Protein AF-Q2PB35-F1 (afdb_monomer)

Organism: Bacillus cereus (NCBI:txid1396)

Sequence (120 aa):
DYENPYYDNSTFASHFYDPDNGKTYIPFAKQAKETGAKYFKLAGESYKNKDMKQAFFYLGLSLHYLGDVNQPMHAANFTNLSYPQGFHSKYENFVDTIKDNYKVTDGNGYWNWKGTNPED

Nearest PDB structures (foldseek):
  2huc-assembly1_A  TM=1.000E+00  e=8.204E-17  Bacillus cereus
  1ah7-assembly1_A  TM=1.003E+00  e=1.720E-16  Bacillus cereus
  2ffz-assembly1_A  TM=1.003E+00  e=1.720E-16  Bacillus cereus
  2fgn-assembly1_A  TM=1.001E+00  e=2.160E-16  Bacillus cereus
  1p6e-assembly1_A  TM=1.006E+00  e=2.160E-16  Bacillus cereus

Mean predicted aligned error: 2.48 Å

Solvent-accessible surface area (backbone atoms only — not comparable to full-atom values): 6755 Å² total; per-residue (Å²): 100,99,47,83,73,61,24,48,87,84,64,39,34,34,45,13,33,20,80,91,81,72,41,25,73,47,88,93,51,59,23,12,54,68,50,18,33,50,26,42,52,51,11,52,52,29,45,75,70,68,37,55,71,60,11,54,53,27,37,52,52,16,52,47,28,54,54,33,51,72,36,69,43,26,30,61,50,47,47,47,78,38,88,69,60,56,43,48,60,53,49,56,61,49,46,71,79,53,55,82,81,66,68,81,89,73,88,82,69,77,73,78,75,50,71,93,53,81,73,100

Secondary structure (DSSP, 8-state):
--STTTTGGGT-GGG--BTTTTB-SSTT---HHHHHHHHHHHHHHHHHTT-HHHHHHHHHHHHHHHHHHTSTTGGGT--TTSSSTTHHHHHHHHHHHHGGGG---SS---TT-S-SSTT-

Foldseek 3Di:
DPDPPCCPVVVNQQLAAAPVVGGGLDPPDHHLLVQLLVLQVQLVVCVVVVVNVSNVVSPVSSVSSVVSCVPVCRNVNNDCCHPVHNPVVVVVVVCVVCVVVVDDPDPDDCVCVDDPRSSD

Structure (mmCIF, N/CA/C/O backbone):
data_AF-Q2PB35-F1
#
_entry.id   AF-Q2PB35-F1
#
loop_
_atom_site.group_PDB
_atom_site.id
_atom_site.type_symbol
_atom_site.label_atom_id
_atom_site.label_alt_id
_atom_site.label_comp_id
_atom_site.label_asym_id
_atom_site.label_entity_id
_atom_site.label_seq_id
_atom_site.pdbx_PDB_ins_code
_atom_site.Cartn_x
_atom_site.Cartn_y
_atom_site.Cartn_z
_atom_site.occupancy
_atom_site.B_iso_or_equiv
_atom_site.auth_seq_id
_atom_site.auth_comp_id
_atom_site.auth_asym_id
_atom_site.auth_atom_id
_atom_site.pdbx_PDB_model_num
ATOM 1 N N . ASP A 1 1 ? -3.036 9.226 -0.776 1.00 64.62 1 ASP A N 1
ATOM 2 C CA . ASP A 1 1 ? -1.569 9.122 -0.930 1.00 64.62 1 ASP A CA 1
ATOM 3 C C . ASP A 1 1 ? -0.992 10.138 -1.930 1.00 64.62 1 ASP A C 1
ATOM 5 O O . ASP A 1 1 ? 0.181 10.449 -1.830 1.00 64.62 1 ASP A O 1
ATOM 9 N N . TYR A 1 2 ? -1.791 10.746 -2.816 1.00 71.44 2 TYR A N 1
ATOM 10 C CA . TYR A 1 2 ? -1.364 11.778 -3.787 1.00 71.44 2 TYR A CA 1
ATOM 11 C C . TYR A 1 2 ? -0.822 13.116 -3.215 1.00 71.44 2 TYR A C 1
ATOM 13 O O . TYR A 1 2 ? -0.608 14.064 -3.970 1.00 71.44 2 TYR A O 1
ATOM 21 N N . GLU A 1 3 ? -0.598 13.226 -1.903 1.00 74.81 3 GLU A N 1
ATOM 22 C CA . GLU A 1 3 ? -0.106 14.444 -1.243 1.00 74.81 3 GLU A CA 1
ATOM 23 C C . GLU A 1 3 ? 1.165 14.163 -0.438 1.00 74.81 3 GLU A C 1
ATOM 25 O O . GLU A 1 3 ? 1.380 13.060 0.066 1.00 74.81 3 GLU A O 1
ATOM 30 N N . ASN A 1 4 ? 2.008 15.184 -0.264 1.00 61.22 4 ASN A N 1
ATOM 31 C CA . ASN A 1 4 ? 3.118 15.112 0.685 1.00 61.22 4 ASN A CA 1
ATOM 32 C C . ASN A 1 4 ? 2.549 15.067 2.122 1.00 61.22 4 ASN A C 1
ATOM 34 O O . ASN A 1 4 ? 1.652 15.857 2.423 1.00 61.22 4 ASN A O 1
ATOM 38 N N . PRO A 1 5 ? 3.044 14.194 3.019 1.00 80.62 5 PRO A N 1
ATOM 39 C CA . PRO A 1 5 ? 4.254 13.368 2.903 1.00 80.62 5 PRO A CA 1
ATOM 40 C C . PRO A 1 5 ? 4.065 11.942 2.388 1.00 80.62 5 PRO A C 1
ATOM 42 O O . PRO A 1 5 ? 5.039 11.204 2.346 1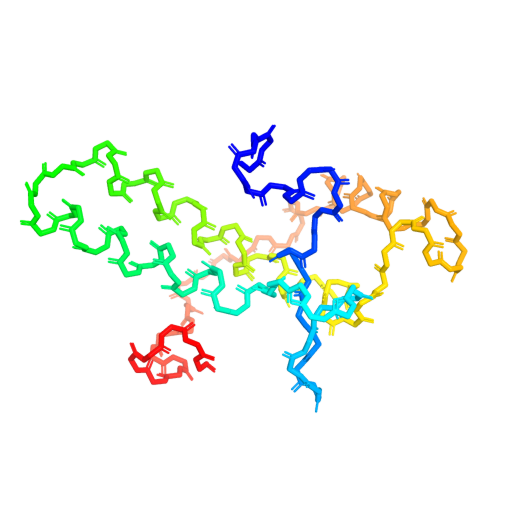.00 80.62 5 PRO A O 1
ATOM 45 N N . TYR A 1 6 ? 2.862 11.548 1.981 1.00 88.44 6 TYR A N 1
ATOM 46 C CA . TYR A 1 6 ? 2.524 10.147 1.718 1.00 88.44 6 TYR A CA 1
ATOM 47 C C . TYR A 1 6 ? 3.255 9.555 0.500 1.00 88.44 6 TYR A C 1
ATOM 49 O O . TYR A 1 6 ? 3.666 8.407 0.565 1.00 88.44 6 TYR A O 1
ATOM 57 N N . TYR A 1 7 ? 3.494 10.350 -0.551 1.00 89.38 7 TYR A N 1
ATOM 58 C CA . TYR A 1 7 ? 4.234 9.939 -1.762 1.00 89.38 7 TYR A CA 1
ATOM 59 C C . TYR A 1 7 ? 5.740 10.297 -1.782 1.00 89.38 7 TYR A C 1
ATOM 61 O O . TYR A 1 7 ? 6.364 10.327 -2.846 1.00 89.38 7 TYR A O 1
ATOM 69 N N . ASP A 1 8 ? 6.321 10.674 -0.635 1.00 93.31 8 ASP A N 1
ATOM 70 C CA . ASP A 1 8 ? 7.762 10.942 -0.473 1.00 93.31 8 ASP A CA 1
ATOM 71 C C . ASP A 1 8 ? 8.365 11.894 -1.525 1.00 93.31 8 ASP A C 1
ATOM 73 O O . ASP A 1 8 ? 9.323 11.552 -2.222 1.00 93.31 8 ASP A O 1
ATOM 77 N N . ASN A 1 9 ? 7.782 13.087 -1.690 1.00 93.94 9 ASN A N 1
ATOM 78 C CA . ASN A 1 9 ? 8.234 14.071 -2.687 1.00 93.94 9 ASN A CA 1
ATOM 79 C C . ASN A 1 9 ? 8.286 13.488 -4.118 1.00 93.94 9 ASN A C 1
ATOM 81 O O . ASN A 1 9 ? 9.235 13.738 -4.861 1.00 93.94 9 ASN A O 1
ATOM 85 N N . SER A 1 10 ? 7.257 12.714 -4.483 1.00 94.44 10 SER A N 1
ATOM 86 C CA . SER A 1 10 ? 7.108 12.013 -5.767 1.00 94.44 10 SER A CA 1
ATOM 87 C C . SER A 1 10 ? 8.095 10.863 -6.004 1.00 94.44 10 SER A C 1
ATOM 89 O O . SER A 1 10 ? 8.223 10.397 -7.136 1.00 94.44 10 SER A O 1
ATOM 91 N N . THR A 1 11 ? 8.790 10.389 -4.965 1.00 96.56 11 THR A N 1
ATOM 92 C CA . THR A 1 11 ? 9.624 9.178 -5.053 1.00 96.56 11 THR A CA 1
ATOM 93 C C . THR A 1 11 ? 8.846 7.912 -4.708 1.00 96.56 11 THR A C 1
ATOM 95 O O . THR A 1 11 ? 9.215 6.837 -5.168 1.00 96.56 11 THR A O 1
ATOM 98 N N . PHE A 1 12 ? 7.763 8.005 -3.933 1.00 97.94 12 PHE A N 1
ATOM 99 C CA . PHE A 1 12 ? 7.001 6.845 -3.462 1.00 97.94 12 PHE A CA 1
ATOM 100 C C . PHE A 1 12 ? 7.850 5.830 -2.673 1.00 97.94 12 PHE A C 1
ATOM 102 O O . PHE A 1 12 ? 7.526 4.650 -2.639 1.00 97.94 12 PHE A O 1
ATOM 109 N N . ALA A 1 13 ? 8.959 6.239 -2.047 1.00 98.25 13 ALA A N 1
ATOM 110 C CA . ALA A 1 13 ? 9.847 5.321 -1.328 1.00 98.25 13 ALA A CA 1
ATOM 111 C C . ALA A 1 13 ? 9.119 4.509 -0.240 1.00 98.25 13 ALA A C 1
ATOM 113 O O . ALA A 1 13 ? 9.325 3.300 -0.127 1.00 98.25 13 ALA A O 1
ATOM 114 N N . SER A 1 14 ? 8.206 5.136 0.498 1.00 98.38 14 SER A N 1
ATOM 115 C CA . SER A 1 14 ? 7.402 4.485 1.532 1.00 98.38 14 SER A CA 1
ATOM 116 C C . SER A 1 14 ? 6.378 3.491 0.990 1.00 98.38 14 SER A C 1
ATOM 118 O O . SER A 1 14 ? 5.795 2.761 1.776 1.00 98.38 14 SER A O 1
ATOM 120 N N . HIS A 1 15 ? 6.186 3.399 -0.326 1.00 98.62 15 HIS A N 1
ATOM 121 C CA . HIS A 1 15 ? 5.292 2.426 -0.953 1.00 98.62 15 HIS A CA 1
ATOM 122 C C . HIS A 1 15 ? 5.975 1.082 -1.240 1.00 98.62 15 HIS A C 1
ATOM 124 O O . HIS A 1 15 ? 5.323 0.143 -1.681 1.00 98.62 15 HIS A O 1
ATOM 130 N N . PHE A 1 16 ? 7.282 0.958 -0.992 1.00 98.81 16 PHE A N 1
ATOM 131 C CA . PHE A 1 16 ? 8.043 -0.266 -1.247 1.00 98.81 16 PHE A CA 1
ATOM 132 C C . PHE A 1 16 ? 8.562 -0.874 0.056 1.00 98.81 16 PHE A C 1
ATOM 134 O O . PHE A 1 16 ? 8.884 -0.166 1.019 1.00 98.81 16 PHE A O 1
ATOM 141 N N . TYR A 1 17 ? 8.668 -2.200 0.08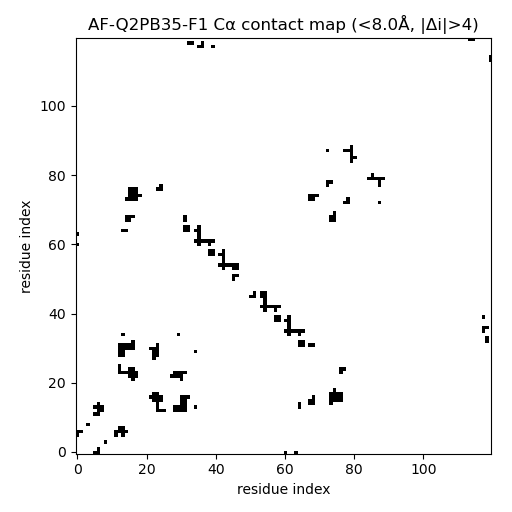2 1.00 98.88 17 TYR A N 1
ATOM 142 C CA . TYR A 1 17 ? 9.286 -2.942 1.176 1.00 98.88 17 TYR A CA 1
ATOM 143 C C . TYR A 1 17 ? 9.742 -4.313 0.689 1.00 98.88 17 TYR A C 1
ATOM 145 O O . TYR A 1 17 ? 8.922 -5.182 0.416 1.00 98.88 17 TYR A O 1
ATOM 153 N N . ASP A 1 18 ? 11.050 -4.515 0.640 1.00 98.81 18 ASP A N 1
ATOM 154 C CA . ASP A 1 18 ? 11.655 -5.818 0.406 1.00 98.81 18 ASP A CA 1
ATOM 155 C C . ASP A 1 18 ? 11.768 -6.585 1.738 1.00 98.81 18 ASP A C 1
ATOM 157 O O . ASP A 1 18 ? 12.472 -6.128 2.650 1.00 98.81 18 ASP A O 1
ATOM 161 N N . PRO A 1 19 ? 11.070 -7.727 1.894 1.00 98.62 19 PRO A N 1
ATOM 162 C CA . PRO A 1 19 ? 11.049 -8.476 3.144 1.00 98.62 19 PRO A CA 1
ATOM 163 C C . PRO A 1 19 ? 12.374 -9.174 3.474 1.00 98.62 19 PRO A C 1
ATOM 165 O O . PRO A 1 19 ? 12.600 -9.453 4.652 1.00 98.62 19 PRO A O 1
ATOM 168 N N . ASP A 1 20 ? 13.257 -9.417 2.499 1.00 98.75 20 ASP A N 1
ATOM 169 C CA . ASP A 1 20 ? 14.515 -10.140 2.722 1.00 98.75 20 ASP A CA 1
ATOM 170 C C . ASP A 1 20 ? 15.558 -9.261 3.422 1.00 98.75 20 ASP A C 1
ATOM 172 O O . ASP A 1 20 ? 16.365 -9.737 4.223 1.00 98.75 20 ASP A O 1
ATOM 176 N N . ASN A 1 21 ? 15.548 -7.956 3.136 1.00 98.25 21 ASN A N 1
ATOM 177 C CA . ASN A 1 21 ? 16.499 -6.995 3.707 1.00 98.25 21 ASN A CA 1
ATOM 178 C C . ASN A 1 21 ? 15.848 -5.883 4.545 1.00 98.25 21 ASN A C 1
ATOM 180 O O . ASN A 1 21 ? 16.564 -5.118 5.198 1.00 98.25 21 ASN A O 1
ATOM 184 N N . GLY A 1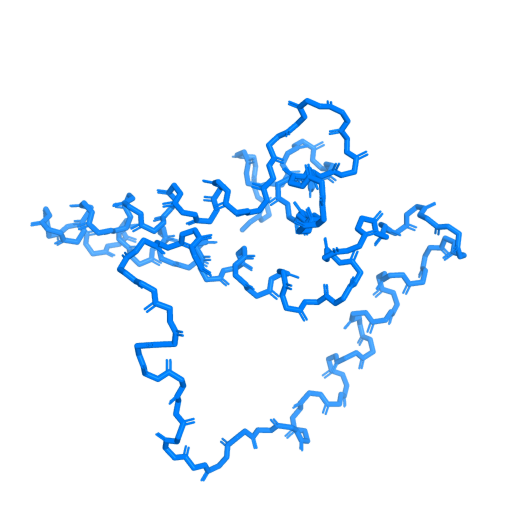 22 ? 14.517 -5.802 4.547 1.00 98.44 22 GLY A N 1
ATOM 185 C CA . GLY A 1 22 ? 13.733 -4.854 5.329 1.00 98.44 22 GLY A CA 1
ATOM 186 C C . GLY A 1 22 ? 13.782 -3.409 4.826 1.00 98.44 22 GLY A C 1
ATOM 187 O O . GLY A 1 22 ? 13.582 -2.497 5.633 1.00 98.44 22 GLY A O 1
ATOM 188 N N 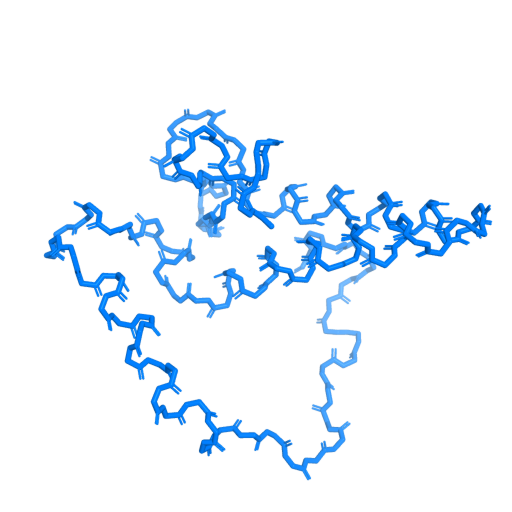. LYS A 1 23 ? 14.090 -3.173 3.542 1.00 98.75 23 LYS A N 1
ATOM 189 C CA . LYS A 1 23 ? 14.330 -1.833 2.970 1.00 98.75 23 LYS A CA 1
ATOM 190 C C . LYS A 1 23 ? 13.417 -1.520 1.787 1.00 98.75 23 LYS A C 1
ATOM 192 O O . LYS A 1 23 ? 12.916 -2.405 1.104 1.00 98.75 23 LYS A O 1
ATOM 197 N N . THR A 1 24 ? 13.275 -0.228 1.514 1.00 98.88 24 THR A N 1
ATOM 198 C CA . THR A 1 24 ? 12.799 0.290 0.224 1.00 98.88 24 THR A CA 1
ATOM 199 C C . THR A 1 24 ? 13.965 0.427 -0.770 1.00 98.88 24 THR A C 1
ATOM 201 O O . THR A 1 24 ? 15.127 0.186 -0.431 1.00 98.88 24 THR A O 1
ATOM 204 N N . TYR A 1 25 ? 13.667 0.845 -1.997 1.00 98.62 25 TYR A N 1
ATOM 205 C CA . TYR A 1 25 ? 14.611 0.981 -3.101 1.00 98.62 25 TYR A CA 1
ATOM 206 C C . TYR A 1 25 ? 15.566 2.185 -2.960 1.00 98.62 25 TYR A C 1
ATOM 208 O O . TYR A 1 25 ? 16.622 2.204 -3.595 1.00 98.62 25 TYR A O 1
ATOM 216 N N . ILE A 1 26 ? 15.230 3.181 -2.127 1.00 98.44 26 ILE A N 1
ATOM 217 C CA . ILE A 1 26 ? 16.109 4.318 -1.804 1.00 98.44 26 ILE A CA 1
ATOM 218 C C . ILE A 1 26 ? 16.832 4.054 -0.474 1.00 98.44 26 ILE A C 1
ATOM 220 O O . ILE A 1 26 ? 16.173 3.866 0.554 1.00 98.44 26 ILE A O 1
ATOM 224 N N . PRO A 1 27 ? 18.178 4.093 -0.435 1.00 98.25 27 PRO A N 1
ATOM 225 C CA . PRO A 1 27 ? 18.925 3.944 0.809 1.00 98.25 27 PRO A CA 1
ATOM 226 C C . PRO A 1 27 ? 18.455 4.917 1.899 1.00 98.25 27 PRO A C 1
ATOM 228 O O . PRO A 1 27 ? 18.330 6.115 1.659 1.00 98.25 27 PRO A O 1
ATOM 231 N N . PHE A 1 28 ? 18.247 4.393 3.111 1.00 97.12 28 PHE A N 1
ATOM 232 C CA . PHE A 1 28 ? 17.847 5.135 4.320 1.00 97.12 28 PHE A CA 1
ATOM 233 C C . PHE A 1 28 ? 16.456 5.791 4.294 1.00 97.12 28 PHE A C 1
ATOM 235 O O . PHE A 1 28 ? 16.070 6.408 5.289 1.00 97.12 28 PHE A O 1
ATOM 242 N N . ALA A 1 29 ? 15.693 5.653 3.208 1.00 97.94 29 ALA A N 1
ATOM 243 C CA . ALA A 1 29 ? 14.315 6.120 3.162 1.00 97.94 29 ALA A CA 1
ATOM 244 C C . ALA A 1 29 ? 13.383 5.217 3.987 1.00 97.94 29 ALA A C 1
ATOM 246 O O . ALA A 1 29 ? 13.718 4.079 4.329 1.00 97.94 29 ALA A O 1
ATOM 247 N N . LYS A 1 30 ? 12.203 5.752 4.310 1.00 98.19 30 LYS A N 1
ATOM 248 C CA . LYS A 1 30 ? 11.132 5.012 4.982 1.00 98.19 30 LYS A CA 1
ATOM 249 C C . LYS A 1 30 ? 10.516 3.984 4.039 1.00 98.19 30 LYS A C 1
ATOM 251 O O . LYS A 1 30 ? 10.444 4.228 2.840 1.00 98.19 30 LYS A O 1
ATOM 256 N N . GLN A 1 31 ? 10.090 2.849 4.585 1.00 98.56 31 GLN A N 1
ATOM 257 C CA . GLN A 1 31 ? 9.487 1.743 3.828 1.00 98.56 31 GLN A CA 1
ATOM 258 C C . GLN A 1 31 ? 8.017 1.493 4.211 1.00 98.56 31 GLN A C 1
ATOM 260 O O . GLN A 1 31 ? 7.505 2.074 5.176 1.00 98.56 31 GLN A O 1
ATOM 265 N N . ALA A 1 32 ? 7.331 0.641 3.446 1.00 98.62 32 ALA A N 1
ATOM 266 C CA . ALA A 1 32 ? 5.890 0.409 3.580 1.00 98.62 32 ALA A CA 1
ATOM 267 C C . ALA A 1 32 ? 5.467 -0.232 4.905 1.00 98.62 32 ALA A C 1
ATOM 269 O O . ALA A 1 32 ? 4.433 0.144 5.454 1.00 98.62 32 ALA A O 1
ATOM 270 N N . LYS A 1 33 ? 6.268 -1.138 5.473 1.00 98.62 33 LYS A N 1
ATOM 271 C CA . LYS A 1 33 ? 5.961 -1.803 6.748 1.00 98.62 33 LYS A CA 1
ATOM 272 C C . LYS A 1 33 ? 5.858 -0.810 7.910 1.00 98.62 33 LYS A C 1
ATOM 274 O O . LYS A 1 33 ? 4.830 -0.750 8.579 1.00 98.62 33 LYS A O 1
ATOM 279 N N . GLU A 1 34 ? 6.887 0.010 8.131 1.00 98.50 34 GLU A N 1
ATOM 280 C CA . GLU A 1 34 ? 6.894 0.992 9.227 1.00 98.50 34 GLU A CA 1
ATOM 281 C C . GLU A 1 34 ? 5.882 2.124 8.973 1.00 98.50 34 GLU A C 1
ATOM 283 O O . GLU A 1 34 ? 5.267 2.646 9.907 1.00 98.50 34 GLU A O 1
ATOM 288 N N . THR A 1 35 ? 5.661 2.488 7.705 1.00 98.50 35 THR A N 1
ATOM 289 C CA . THR A 1 35 ? 4.742 3.570 7.327 1.00 98.50 35 THR A CA 1
ATOM 290 C C . THR A 1 35 ? 3.280 3.130 7.454 1.00 98.50 35 THR A C 1
ATOM 292 O O . THR A 1 35 ? 2.474 3.829 8.076 1.00 98.50 35 THR A O 1
ATOM 295 N N . GLY A 1 36 ? 2.939 1.934 6.971 1.00 98.62 36 GLY A N 1
ATOM 296 C CA . GLY A 1 36 ? 1.622 1.321 7.132 1.00 98.62 36 GLY A CA 1
ATOM 297 C C . GLY A 1 36 ? 1.261 1.091 8.600 1.00 98.62 36 GLY A C 1
ATOM 298 O O . GLY A 1 36 ? 0.161 1.459 9.029 1.00 98.62 36 GLY A O 1
ATOM 299 N N . ALA A 1 37 ? 2.203 0.582 9.402 1.00 98.75 37 ALA A N 1
ATOM 300 C CA . ALA A 1 37 ? 2.015 0.373 10.838 1.00 98.75 37 ALA A CA 1
ATOM 301 C C . ALA A 1 37 ? 1.857 1.686 11.622 1.00 98.75 37 ALA A C 1
ATOM 303 O O . ALA A 1 37 ? 1.040 1.761 12.547 1.00 98.75 37 ALA A O 1
ATOM 304 N N . LYS A 1 38 ? 2.584 2.748 11.246 1.00 98.62 38 LYS A N 1
ATOM 305 C CA . LYS A 1 38 ? 2.395 4.094 11.807 1.00 98.62 38 LYS A CA 1
ATOM 306 C C . LYS A 1 38 ? 0.952 4.562 11.623 1.00 98.62 38 LYS A C 1
ATOM 308 O O . LYS A 1 38 ? 0.317 4.969 12.598 1.00 98.62 38 LYS A O 1
ATOM 313 N N . TYR A 1 39 ? 0.421 4.494 10.402 1.00 98.69 39 TYR A N 1
ATOM 314 C CA . TYR A 1 39 ? -0.947 4.946 10.136 1.00 98.69 39 TYR A CA 1
ATOM 315 C C . TYR A 1 39 ? -2.009 4.031 10.752 1.00 98.69 39 TYR A C 1
ATOM 317 O O . TYR A 1 39 ? -3.035 4.538 11.198 1.00 98.69 39 TYR A O 1
ATOM 325 N N . PHE A 1 40 ? -1.740 2.730 10.901 1.00 98.81 40 PHE A N 1
ATOM 326 C CA . PHE A 1 40 ? -2.611 1.826 11.660 1.00 98.81 40 PHE A CA 1
ATOM 327 C C . PHE A 1 40 ? -2.784 2.295 13.113 1.00 98.81 40 PHE A C 1
ATOM 329 O O . PHE A 1 40 ? -3.900 2.398 13.626 1.00 98.81 40 PHE A O 1
ATOM 336 N N . LYS A 1 41 ? -1.669 2.617 13.785 1.00 98.81 41 LYS A N 1
ATOM 337 C CA . LYS A 1 41 ? -1.679 3.077 15.182 1.00 98.81 41 LYS A CA 1
ATOM 338 C C . LYS A 1 41 ? -2.381 4.431 15.317 1.00 98.81 41 LYS A C 1
ATOM 340 O O . LYS A 1 41 ? -3.260 4.559 16.168 1.00 98.81 41 LYS A O 1
ATOM 345 N N . LEU A 1 42 ? -2.074 5.391 14.438 1.00 98.75 42 LEU A N 1
ATOM 346 C CA . LEU A 1 42 ? -2.732 6.705 14.418 1.00 98.75 42 LEU A CA 1
ATOM 347 C C . LEU A 1 42 ? -4.245 6.590 14.185 1.00 98.75 42 LEU A C 1
ATOM 349 O O . LEU A 1 42 ? -5.023 7.249 14.870 1.00 98.75 42 LEU A O 1
ATOM 353 N N . ALA A 1 43 ? -4.677 5.713 13.273 1.00 98.81 43 ALA A N 1
ATOM 354 C CA . ALA A 1 43 ? -6.094 5.441 13.052 1.00 98.81 43 ALA A CA 1
ATOM 355 C C . ALA A 1 43 ? -6.777 4.929 14.328 1.00 98.81 43 ALA A C 1
ATOM 357 O O . ALA A 1 43 ? -7.838 5.427 14.710 1.00 98.81 43 ALA A O 1
ATOM 358 N N . GLY A 1 44 ? -6.150 3.974 15.022 1.00 98.69 44 GLY A N 1
ATOM 359 C CA . GLY A 1 44 ? -6.657 3.431 16.281 1.00 98.69 44 GLY A CA 1
ATOM 360 C C . GLY A 1 44 ? -6.735 4.467 17.407 1.00 98.69 44 GLY A C 1
ATOM 361 O O . GLY A 1 44 ? -7.692 4.461 18.182 1.00 98.69 44 GLY A O 1
ATOM 362 N N . GLU A 1 45 ? -5.763 5.375 17.499 1.00 98.88 45 GLU A N 1
ATOM 363 C CA . GLU A 1 45 ? -5.772 6.483 18.463 1.00 98.88 45 GLU A CA 1
ATOM 364 C C . GLU A 1 45 ? -6.893 7.486 18.170 1.00 98.88 45 GLU A C 1
ATOM 366 O O . GLU A 1 45 ? -7.693 7.786 19.059 1.00 98.88 45 GLU A O 1
ATOM 371 N N . SER A 1 46 ? -7.022 7.944 16.921 1.00 98.81 46 SER A N 1
ATOM 372 C CA . SER A 1 46 ? -8.127 8.815 16.497 1.00 98.81 46 SER A CA 1
ATOM 373 C C . SER A 1 46 ? -9.488 8.164 16.750 1.00 98.81 46 SER A C 1
ATOM 375 O O . SER A 1 46 ? -10.402 8.816 17.259 1.00 98.81 46 SER A O 1
ATOM 377 N N . TYR A 1 47 ? -9.611 6.861 16.482 1.00 98.75 47 TYR A N 1
ATOM 378 C CA . TYR A 1 47 ? -10.842 6.114 16.723 1.00 98.75 47 TYR A CA 1
ATOM 379 C C . TYR A 1 47 ? -11.213 6.089 18.212 1.00 98.75 47 TYR A C 1
ATOM 381 O O . TYR A 1 47 ? -12.350 6.401 18.572 1.00 98.75 47 TYR A O 1
ATOM 389 N N . LYS A 1 48 ? -10.247 5.802 19.100 1.00 98.75 48 LYS A N 1
ATOM 390 C CA . LYS A 1 48 ? -10.437 5.856 20.564 1.00 98.75 48 LYS A CA 1
ATOM 391 C C . LYS A 1 48 ? -10.860 7.247 21.044 1.00 98.75 48 LYS A C 1
ATOM 393 O O . LYS A 1 48 ? -11.683 7.355 21.952 1.00 98.75 48 LYS A O 1
ATOM 398 N N . ASN A 1 49 ? -10.356 8.294 20.394 1.00 98.69 49 ASN A N 1
ATOM 399 C CA . ASN A 1 49 ? -10.689 9.692 20.678 1.00 98.69 49 ASN A CA 1
ATOM 400 C C . ASN A 1 49 ? -11.996 10.167 20.022 1.00 98.69 49 ASN A C 1
ATOM 402 O O . ASN A 1 49 ? -12.343 11.341 20.121 1.00 98.69 49 ASN A O 1
ATOM 406 N N . LYS A 1 50 ? -12.743 9.261 19.381 1.00 98.62 50 LYS A N 1
ATOM 407 C CA . LYS A 1 50 ? -13.998 9.532 18.669 1.00 98.62 50 LYS A CA 1
ATOM 408 C C . LYS A 1 50 ? -13.861 10.457 17.449 1.00 98.62 50 LYS A C 1
ATOM 410 O O . LYS A 1 50 ? -14.872 10.903 16.906 1.00 98.62 50 LYS A O 1
ATOM 415 N N . ASP A 1 51 ? -12.643 10.698 16.971 1.00 98.62 51 ASP A N 1
ATOM 416 C CA . ASP A 1 51 ? -12.391 11.452 15.744 1.00 98.62 51 ASP A CA 1
ATOM 417 C C . ASP A 1 51 ? -12.487 10.524 14.528 1.00 98.62 51 ASP A C 1
ATOM 419 O O . ASP A 1 51 ? -11.499 9.985 14.027 1.00 98.62 51 ASP A O 1
ATOM 423 N N . MET A 1 52 ? -13.720 10.296 14.075 1.00 98.38 52 MET A N 1
ATOM 424 C CA . MET A 1 52 ? -14.000 9.326 13.016 1.00 98.38 52 MET A CA 1
ATOM 425 C C . MET A 1 52 ? -13.406 9.735 11.670 1.00 98.38 52 MET A C 1
ATOM 427 O O . MET A 1 52 ? -12.892 8.886 10.948 1.00 98.38 52 MET A O 1
ATOM 431 N N . LYS A 1 53 ? -13.452 11.026 11.322 1.00 98.44 53 LYS A N 1
ATOM 432 C CA . LYS A 1 53 ? -12.928 11.491 10.030 1.00 98.44 53 LYS A CA 1
ATOM 433 C C . LYS A 1 53 ? -11.432 11.217 9.939 1.00 98.44 53 LYS A C 1
ATOM 435 O O . LYS A 1 53 ? -10.980 10.645 8.951 1.00 98.44 53 LYS A O 1
ATOM 440 N N . GLN A 1 54 ? -10.693 11.560 10.992 1.00 98.31 54 GLN A N 1
ATOM 441 C CA . GLN A 1 54 ? -9.258 11.330 11.034 1.00 98.31 54 GLN A CA 1
ATOM 442 C C . GLN A 1 54 ? -8.919 9.837 11.127 1.00 98.31 54 GLN A C 1
ATOM 444 O O . GLN A 1 54 ? -8.007 9.373 10.442 1.00 98.31 54 GLN A O 1
ATOM 449 N N . ALA A 1 55 ? -9.684 9.073 11.914 1.00 98.75 55 ALA A N 1
ATOM 450 C CA . ALA A 1 55 ? -9.494 7.634 12.060 1.00 98.75 55 ALA A CA 1
ATOM 451 C C . ALA A 1 55 ? -9.611 6.899 10.721 1.00 98.75 55 ALA A C 1
ATOM 453 O O . ALA A 1 55 ? -8.707 6.157 10.346 1.00 98.75 55 ALA A O 1
ATOM 454 N N . PHE A 1 56 ? -10.695 7.130 9.978 1.00 98.44 56 PHE A N 1
ATOM 455 C CA . PHE A 1 56 ? -10.916 6.447 8.704 1.00 98.44 56 PHE A CA 1
ATOM 456 C C . PHE A 1 56 ? -9.993 6.954 7.593 1.00 98.44 56 PHE A C 1
ATOM 458 O O . PHE A 1 56 ? -9.609 6.165 6.733 1.00 98.44 56 PHE A O 1
ATOM 465 N N . PHE A 1 57 ? -9.563 8.219 7.640 1.00 98.06 57 PHE A N 1
ATOM 466 C CA . PHE A 1 57 ? -8.517 8.713 6.745 1.00 98.06 57 PHE A CA 1
ATOM 467 C C . PHE A 1 57 ? -7.189 7.972 6.966 1.00 98.06 57 PHE A C 1
ATOM 469 O O . PHE A 1 57 ? -6.615 7.433 6.020 1.00 98.06 57 PHE A O 1
ATOM 476 N N . TYR A 1 58 ? -6.719 7.882 8.216 1.00 98.56 58 TYR A N 1
ATOM 477 C CA . TYR A 1 58 ? -5.489 7.151 8.531 1.00 98.56 58 TYR A CA 1
ATOM 478 C C . TYR A 1 58 ? -5.615 5.649 8.280 1.00 98.56 58 TYR A C 1
ATOM 480 O O . TYR A 1 58 ? -4.656 5.032 7.821 1.00 98.56 58 TYR A O 1
ATOM 488 N N . LEU A 1 59 ? -6.789 5.061 8.517 1.00 98.69 59 LEU A N 1
ATOM 489 C CA . LEU A 1 59 ? -7.029 3.662 8.183 1.00 98.69 59 LEU A CA 1
ATOM 490 C C . LEU A 1 59 ? -6.917 3.432 6.672 1.00 98.69 59 LEU A C 1
ATOM 492 O O . LEU A 1 59 ? -6.278 2.471 6.263 1.00 98.69 59 LEU A O 1
ATOM 496 N N . GLY A 1 60 ? -7.466 4.332 5.850 1.00 98.31 60 GLY A N 1
ATOM 497 C CA . GLY A 1 60 ? -7.309 4.285 4.395 1.00 98.31 60 GLY A CA 1
ATOM 498 C C . GLY A 1 60 ? -5.842 4.319 3.961 1.00 98.31 60 GLY A C 1
ATOM 499 O O . GLY A 1 60 ? -5.435 3.505 3.140 1.00 98.31 60 GLY A O 1
ATOM 500 N N . LEU A 1 61 ? -5.025 5.187 4.570 1.00 98.38 61 LEU A N 1
ATOM 501 C CA . LEU A 1 61 ? -3.578 5.205 4.321 1.00 98.38 61 LEU A CA 1
ATOM 502 C C . LEU A 1 61 ? -2.899 3.900 4.755 1.00 98.38 61 LEU A C 1
ATOM 504 O O . LEU A 1 61 ? -2.070 3.372 4.028 1.00 98.38 61 LEU A O 1
ATOM 508 N N . SER A 1 62 ? -3.248 3.349 5.917 1.00 98.69 62 SER A N 1
ATOM 509 C CA . SER A 1 62 ? -2.678 2.080 6.382 1.00 98.69 62 SER A CA 1
ATOM 510 C C . SER A 1 62 ? -3.003 0.916 5.435 1.00 98.69 62 SER A C 1
ATOM 512 O O . SER A 1 62 ? -2.111 0.147 5.080 1.00 98.69 62 SER A O 1
ATOM 514 N N . LEU A 1 63 ? -4.257 0.829 4.976 1.00 98.69 63 LEU A N 1
ATOM 515 C CA . LEU A 1 63 ? -4.705 -0.176 4.009 1.00 98.69 63 LEU A CA 1
ATOM 516 C C . LEU A 1 63 ? -4.032 -0.014 2.643 1.00 98.69 63 LEU A C 1
ATOM 518 O O . LEU A 1 63 ? -3.750 -1.018 1.997 1.00 98.69 63 LEU A O 1
ATOM 522 N N . HIS A 1 64 ? -3.747 1.223 2.226 1.00 98.50 64 HIS A N 1
ATOM 523 C CA . HIS A 1 64 ? -2.985 1.507 1.009 1.00 98.50 64 HIS A CA 1
ATOM 524 C C . HIS A 1 64 ? -1.611 0.828 1.048 1.00 98.50 64 HIS A C 1
ATOM 526 O O . HIS A 1 64 ? -1.307 0.017 0.181 1.00 98.50 64 HIS A O 1
ATOM 532 N N . TYR A 1 65 ? -0.808 1.095 2.085 1.00 98.62 65 TYR A N 1
ATOM 533 C CA . TYR A 1 65 ? 0.537 0.514 2.202 1.00 98.62 65 TYR A CA 1
ATOM 534 C C . TYR A 1 65 ? 0.517 -1.017 2.326 1.00 98.62 65 TYR A C 1
ATOM 536 O O . TYR A 1 65 ? 1.421 -1.681 1.824 1.00 98.62 65 TYR A O 1
ATOM 544 N N . LEU A 1 66 ? -0.515 -1.585 2.966 1.00 98.75 66 LEU A N 1
ATOM 545 C CA . LEU A 1 66 ? -0.732 -3.034 2.975 1.00 98.75 66 LEU A CA 1
ATOM 546 C C . LEU A 1 66 ? -1.006 -3.565 1.558 1.00 98.75 66 LEU A C 1
ATOM 548 O O . LEU A 1 66 ? -0.417 -4.563 1.161 1.00 98.75 66 LEU A O 1
ATOM 552 N N . GLY A 1 67 ? -1.862 -2.883 0.792 1.00 98.62 67 GLY A N 1
ATOM 553 C CA . GLY A 1 67 ? -2.154 -3.236 -0.596 1.00 98.62 67 GLY A CA 1
ATOM 554 C C . GLY A 1 67 ? -0.918 -3.192 -1.495 1.00 98.62 67 GLY A C 1
ATOM 555 O O . GLY A 1 67 ? -0.709 -4.115 -2.281 1.00 98.62 67 GLY A O 1
ATOM 556 N N . ASP A 1 68 ? -0.062 -2.182 -1.332 1.00 98.69 68 ASP A N 1
ATOM 557 C CA . ASP A 1 68 ? 1.169 -2.054 -2.115 1.00 98.69 68 ASP A CA 1
ATOM 558 C C . ASP A 1 68 ? 2.105 -3.249 -1.899 1.00 98.69 68 ASP A C 1
ATOM 560 O O . ASP A 1 68 ? 2.572 -3.839 -2.867 1.00 98.69 68 ASP A O 1
ATOM 564 N N . VAL A 1 69 ? 2.330 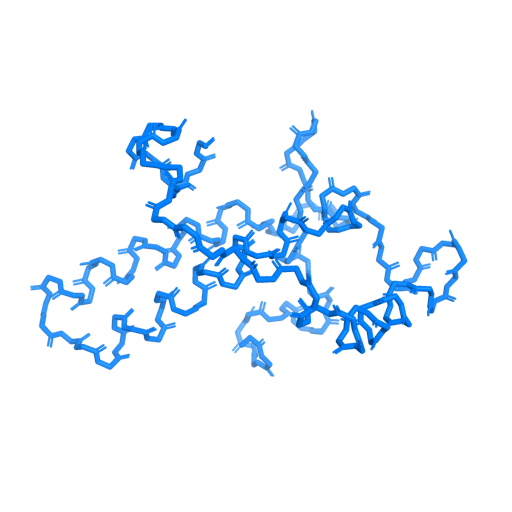-3.706 -0.661 1.00 98.69 69 VAL A N 1
ATOM 565 C CA . VAL A 1 69 ? 3.216 -4.867 -0.416 1.00 98.69 69 VAL A CA 1
ATOM 566 C C . VAL A 1 69 ? 2.635 -6.206 -0.892 1.00 98.69 69 VAL A C 1
ATOM 568 O O . VAL A 1 69 ? 3.365 -7.194 -0.973 1.00 98.69 69 VAL A O 1
ATOM 571 N N . ASN A 1 70 ? 1.351 -6.261 -1.264 1.00 98.62 70 ASN A N 1
ATOM 572 C CA . ASN A 1 70 ? 0.776 -7.399 -1.986 1.00 98.62 70 ASN A CA 1
ATOM 573 C C . ASN A 1 70 ? 1.108 -7.384 -3.490 1.00 98.62 70 ASN A C 1
ATOM 575 O O . ASN A 1 70 ? 0.931 -8.406 -4.158 1.00 98.62 70 ASN A O 1
ATOM 579 N N . GLN A 1 71 ? 1.602 -6.265 -4.024 1.00 98.75 71 GLN A N 1
ATOM 580 C CA . GLN A 1 71 ? 2.066 -6.124 -5.401 1.00 98.75 71 GLN A CA 1
ATOM 581 C C . GLN A 1 71 ? 3.538 -6.585 -5.490 1.00 98.75 71 GLN A C 1
ATOM 583 O O . GLN A 1 71 ? 4.419 -5.960 -4.893 1.00 98.75 71 GLN A O 1
ATOM 588 N N . PRO A 1 72 ? 3.863 -7.666 -6.230 1.00 98.81 72 PRO A N 1
ATOM 589 C CA . PRO A 1 72 ? 5.214 -8.238 -6.242 1.00 98.81 72 PRO A CA 1
ATOM 590 C C . PRO A 1 72 ? 6.348 -7.260 -6.584 1.00 98.81 72 PRO A C 1
ATOM 592 O O . PRO A 1 72 ? 7.453 -7.397 -6.071 1.00 98.81 72 PRO A O 1
ATOM 595 N N . MET A 1 73 ? 6.102 -6.255 -7.426 1.00 98.81 73 MET A N 1
ATOM 596 C CA . MET A 1 73 ? 7.103 -5.246 -7.779 1.00 98.81 73 MET A CA 1
ATOM 597 C C . MET A 1 73 ? 7.435 -4.323 -6.598 1.00 98.81 73 MET A C 1
ATOM 599 O O . MET A 1 73 ? 8.598 -3.958 -6.423 1.00 98.81 73 MET A O 1
ATOM 603 N N . HIS A 1 74 ? 6.450 -3.996 -5.756 1.00 98.81 74 HIS A N 1
ATOM 604 C CA . HIS A 1 74 ? 6.649 -3.216 -4.531 1.00 98.81 74 HIS A CA 1
ATOM 605 C C . HIS A 1 74 ? 7.394 -4.013 -3.457 1.00 98.81 74 HIS A C 1
ATOM 607 O O . HIS A 1 74 ? 8.239 -3.461 -2.748 1.00 98.81 74 HIS A O 1
ATOM 613 N N . ALA A 1 75 ? 7.133 -5.322 -3.393 1.00 98.81 75 ALA A N 1
ATOM 614 C CA . ALA A 1 75 ? 7.821 -6.252 -2.500 1.00 98.81 75 ALA A CA 1
ATOM 615 C C . ALA A 1 75 ? 9.255 -6.610 -2.947 1.00 98.81 75 ALA A C 1
ATOM 617 O O . ALA A 1 75 ? 9.993 -7.243 -2.201 1.00 98.81 75 ALA A O 1
ATOM 618 N N . ALA A 1 76 ? 9.656 -6.222 -4.163 1.00 98.75 76 ALA A N 1
ATOM 619 C CA . ALA A 1 76 ? 10.962 -6.535 -4.750 1.00 98.75 76 ALA A CA 1
ATOM 620 C C . ALA A 1 76 ? 11.745 -5.287 -5.196 1.00 98.75 76 ALA A C 1
ATOM 622 O O . ALA A 1 76 ? 12.710 -5.399 -5.955 1.00 98.75 76 ALA A O 1
ATOM 623 N N . ASN A 1 77 ? 11.328 -4.087 -4.770 1.00 98.81 77 ASN A N 1
ATOM 624 C CA . ASN A 1 77 ? 11.964 -2.817 -5.146 1.00 98.81 77 ASN A CA 1
ATOM 625 C C . ASN A 1 77 ? 12.082 -2.598 -6.676 1.00 98.81 77 ASN A C 1
ATOM 627 O O . ASN A 1 77 ? 12.979 -1.902 -7.159 1.00 98.81 77 ASN A O 1
ATOM 631 N N . PHE A 1 78 ? 11.163 -3.168 -7.462 1.00 98.81 78 PHE A N 1
ATOM 632 C CA . PHE A 1 78 ? 11.081 -2.958 -8.905 1.00 98.81 78 PHE A CA 1
ATOM 633 C C . PHE A 1 78 ? 10.205 -1.736 -9.181 1.00 98.81 78 PHE A C 1
ATOM 635 O O . PHE A 1 78 ? 8.984 -1.824 -9.148 1.00 98.81 78 PHE A O 1
ATOM 642 N N . THR A 1 79 ? 10.808 -0.581 -9.450 1.00 98.69 79 THR A N 1
ATOM 643 C CA . THR A 1 79 ? 10.070 0.668 -9.699 1.00 98.69 79 THR A CA 1
ATOM 644 C C . THR A 1 79 ? 9.725 0.830 -11.180 1.00 98.69 79 THR A C 1
ATOM 646 O O . THR A 1 79 ? 10.178 0.073 -12.038 1.00 98.69 79 THR A O 1
ATOM 649 N N . ASN A 1 80 ? 9.002 1.896 -11.525 1.00 98.56 80 ASN A N 1
ATOM 650 C CA . ASN A 1 80 ? 8.792 2.273 -12.923 1.00 98.56 80 ASN A CA 1
ATOM 651 C C . ASN A 1 80 ? 10.080 2.691 -13.665 1.00 98.56 80 ASN A C 1
ATOM 653 O O . ASN A 1 80 ? 10.071 2.769 -14.894 1.00 98.56 80 ASN A O 1
ATOM 657 N N . LEU A 1 81 ? 11.176 2.945 -12.942 1.00 98.44 81 LEU A N 1
ATOM 658 C CA . LEU A 1 81 ? 12.501 3.229 -13.504 1.00 98.44 81 LEU A CA 1
ATOM 659 C C . LEU A 1 81 ? 13.396 1.981 -13.591 1.00 98.44 81 LEU A C 1
ATOM 661 O O . LEU A 1 81 ? 14.434 2.030 -14.252 1.00 98.44 81 LEU A O 1
ATOM 665 N N . SER A 1 82 ? 13.009 0.866 -12.963 1.00 98.31 82 SER A N 1
ATOM 666 C CA . SER A 1 82 ? 13.704 -0.415 -13.109 1.00 98.31 82 SER A CA 1
ATOM 667 C C . SER A 1 82 ? 13.565 -0.942 -14.542 1.00 98.31 82 SER A C 1
ATOM 669 O O . SER A 1 82 ? 12.579 -0.676 -15.225 1.00 98.31 82 SER A O 1
ATOM 671 N N . TYR A 1 83 ? 14.565 -1.679 -15.031 1.00 98.00 83 TYR A N 1
ATOM 672 C CA . TYR A 1 83 ? 14.559 -2.192 -16.403 1.00 98.00 83 TYR A CA 1
ATOM 673 C C . TYR A 1 83 ? 13.628 -3.413 -16.553 1.00 98.00 83 TYR A C 1
ATOM 675 O O . TYR A 1 83 ? 13.788 -4.359 -15.783 1.00 98.00 83 TYR A O 1
ATOM 683 N N . PRO A 1 84 ? 12.730 -3.470 -17.560 1.00 98.25 84 PRO A N 1
ATOM 684 C CA . PRO A 1 84 ? 12.462 -2.456 -18.583 1.00 98.25 84 PRO A CA 1
ATOM 685 C C . PRO A 1 84 ? 11.605 -1.295 -18.051 1.00 98.25 84 PRO A C 1
ATOM 687 O O . PRO A 1 84 ? 10.499 -1.501 -17.549 1.00 98.25 84 PRO A O 1
ATOM 690 N N . GLN A 1 85 ? 12.101 -0.062 -18.220 1.00 98.31 85 GLN A N 1
ATOM 691 C CA . GLN A 1 85 ? 11.429 1.136 -17.706 1.00 98.31 85 GLN A CA 1
ATOM 692 C C . GLN A 1 85 ? 10.002 1.266 -18.246 1.00 98.31 85 GLN A C 1
ATOM 694 O O . GLN A 1 85 ? 9.702 0.895 -19.387 1.00 98.31 85 GLN A O 1
ATOM 699 N N . GLY A 1 86 ? 9.109 1.809 -17.423 1.00 97.88 86 GLY A N 1
ATOM 700 C CA . GLY A 1 86 ? 7.716 2.004 -17.798 1.00 97.88 86 GLY A CA 1
ATOM 701 C C . GLY A 1 86 ? 6.876 0.727 -17.762 1.00 97.88 86 GLY A C 1
ATOM 702 O O . GLY A 1 86 ? 5.701 0.800 -18.124 1.00 97.88 86 GLY A O 1
ATOM 703 N N . PHE A 1 87 ? 7.445 -0.434 -17.411 1.00 98.75 87 PHE A N 1
ATOM 704 C CA . PHE A 1 87 ? 6.689 -1.682 -17.288 1.00 98.75 87 PHE A CA 1
ATOM 705 C C . PHE A 1 87 ? 5.788 -1.681 -16.055 1.00 98.75 87 PHE A C 1
ATOM 707 O O . PHE A 1 87 ? 4.616 -2.006 -16.188 1.00 98.75 87 PHE A O 1
ATOM 714 N N . HIS A 1 88 ? 6.304 -1.245 -14.903 1.00 98.69 88 HIS A N 1
ATOM 715 C CA . HIS A 1 88 ? 5.563 -1.204 -13.640 1.00 98.69 88 HIS A CA 1
ATOM 716 C C . HIS A 1 88 ? 4.219 -0.473 -13.784 1.00 98.69 88 HIS A C 1
ATOM 718 O O . HIS A 1 88 ? 3.166 -1.066 -13.582 1.00 98.69 88 HIS A O 1
ATOM 724 N N . SER A 1 89 ? 4.238 0.776 -14.259 1.00 98.31 89 SER A N 1
ATOM 725 C CA . SER A 1 89 ? 3.008 1.560 -14.468 1.00 98.31 89 SER A CA 1
ATOM 726 C C . SER A 1 89 ? 2.047 0.928 -15.481 1.00 98.31 89 SER A C 1
ATOM 728 O O . SER A 1 89 ? 0.834 0.939 -15.287 1.00 98.31 89 SER A O 1
ATOM 730 N N . LYS A 1 90 ? 2.560 0.356 -16.581 1.00 98.75 90 LYS A N 1
ATOM 731 C CA . LYS A 1 90 ? 1.713 -0.322 -17.579 1.00 98.75 90 LYS A CA 1
ATOM 732 C C . LYS A 1 90 ? 1.084 -1.592 -17.022 1.00 98.75 90 LYS A C 1
ATOM 734 O O . LYS A 1 90 ? -0.050 -1.895 -17.378 1.00 98.75 90 LYS A O 1
ATOM 739 N N . TYR A 1 91 ? 1.816 -2.323 -16.187 1.00 98.81 91 TYR A N 1
ATOM 740 C CA . TYR A 1 91 ? 1.316 -3.513 -15.519 1.00 98.81 91 TYR A CA 1
ATOM 741 C C . TYR A 1 91 ? 0.157 -3.161 -14.585 1.00 98.81 91 TYR A C 1
ATOM 743 O O . TYR A 1 91 ? -0.904 -3.765 -14.699 1.00 98.81 91 TYR A O 1
ATOM 751 N N . GLU A 1 92 ? 0.302 -2.139 -13.744 1.00 98.50 92 GLU A N 1
ATOM 752 C CA . GLU A 1 92 ? -0.767 -1.719 -12.828 1.00 98.50 92 GLU A CA 1
ATOM 753 C C . GLU A 1 92 ? -2.004 -1.204 -13.575 1.00 98.50 92 GLU A C 1
ATOM 755 O O . GLU A 1 92 ? -3.120 -1.631 -13.283 1.00 98.50 92 GLU A O 1
ATOM 760 N N . ASN A 1 93 ? -1.813 -0.420 -14.643 1.00 98.69 93 ASN A N 1
ATO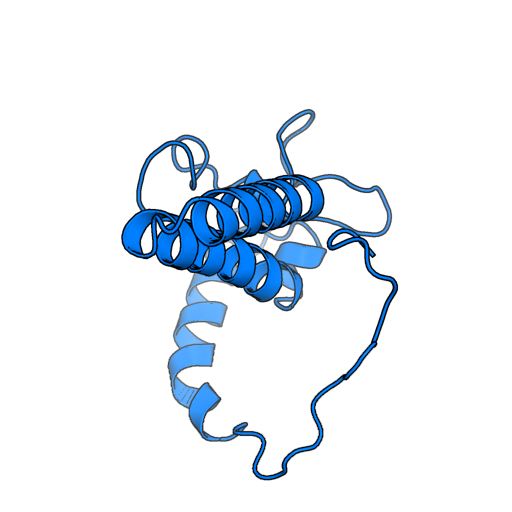M 761 C CA . ASN A 1 93 ? -2.912 -0.026 -15.534 1.00 98.69 93 ASN A CA 1
ATOM 762 C C . ASN A 1 93 ? -3.600 -1.234 -16.196 1.00 98.69 93 ASN A C 1
ATOM 764 O O . ASN A 1 93 ? -4.800 -1.205 -16.462 1.00 98.69 93 ASN A O 1
ATOM 768 N N . PHE A 1 94 ? -2.854 -2.298 -16.506 1.00 98.69 94 PHE A N 1
ATOM 769 C CA . PHE A 1 94 ? -3.428 -3.521 -17.062 1.00 98.69 94 PHE A CA 1
ATOM 770 C C . PHE A 1 94 ? -4.238 -4.296 -16.018 1.00 98.69 94 PHE A C 1
ATOM 772 O O . PHE A 1 94 ? -5.326 -4.775 -16.347 1.00 98.69 94 PHE A O 1
ATOM 779 N N . VAL A 1 95 ? -3.761 -4.391 -14.771 1.00 98.69 95 VAL A N 1
ATOM 780 C CA . VAL A 1 95 ? -4.483 -5.056 -13.668 1.00 98.69 95 VAL A CA 1
ATOM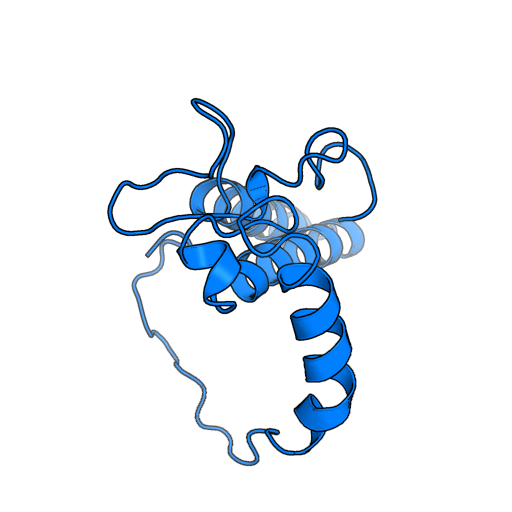 781 C C . VAL A 1 95 ? -5.898 -4.494 -13.532 1.00 98.69 95 VAL A C 1
ATOM 783 O O . VAL A 1 95 ? -6.850 -5.259 -13.355 1.00 98.69 95 VAL A O 1
ATOM 786 N N . ASP A 1 96 ? -6.074 -3.186 -13.732 1.00 98.44 96 ASP A N 1
ATOM 787 C CA . ASP A 1 96 ? -7.387 -2.546 -13.687 1.00 98.44 96 ASP A CA 1
ATOM 788 C C . ASP A 1 96 ? -8.406 -3.113 -14.681 1.00 98.44 96 ASP A C 1
ATOM 790 O O . ASP A 1 96 ? -9.603 -3.091 -14.384 1.00 98.44 96 ASP A O 1
ATOM 794 N N . THR A 1 97 ? -7.945 -3.650 -15.812 1.00 98.69 97 THR A N 1
ATOM 795 C CA . THR A 1 97 ? -8.793 -4.231 -16.866 1.00 98.69 97 THR A CA 1
ATOM 796 C C . THR A 1 97 ? -9.273 -5.650 -16.551 1.00 98.69 97 THR A C 1
ATOM 798 O O . THR A 1 97 ? -10.208 -6.129 -17.191 1.00 98.69 97 THR A O 1
ATOM 801 N N . ILE A 1 98 ? -8.654 -6.326 -15.574 1.00 98.69 98 ILE A N 1
ATOM 802 C CA . ILE A 1 98 ? -8.920 -7.741 -15.267 1.00 98.69 98 ILE A CA 1
ATOM 803 C C . ILE A 1 98 ? -9.280 -8.023 -13.805 1.00 98.69 98 ILE A C 1
ATOM 805 O O . ILE A 1 98 ? -9.793 -9.107 -13.530 1.00 98.69 98 ILE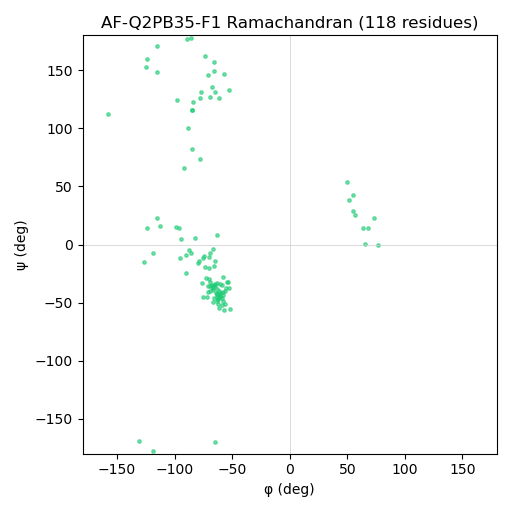 A O 1
ATOM 809 N N . LYS A 1 99 ? -9.042 -7.091 -12.869 1.00 98.38 99 LYS A N 1
ATOM 810 C CA . LYS A 1 99 ? -9.234 -7.300 -11.418 1.00 98.38 99 LYS A CA 1
ATOM 811 C C . LYS A 1 99 ? -10.629 -7.814 -11.035 1.00 98.38 99 LYS A C 1
ATOM 813 O O . LYS A 1 99 ? -10.749 -8.629 -10.123 1.00 98.38 99 LYS A O 1
ATOM 818 N N . ASP A 1 100 ? -11.670 -7.426 -11.774 1.00 98.62 100 ASP A N 1
ATOM 819 C CA . ASP A 1 100 ? -13.056 -7.837 -11.507 1.00 98.62 100 ASP A CA 1
ATOM 820 C C . ASP A 1 100 ? -13.298 -9.346 -11.694 1.00 98.62 100 ASP A C 1
ATOM 822 O O . ASP A 1 100 ? -14.263 -9.885 -11.142 1.00 98.62 100 ASP A O 1
ATOM 826 N N . ASN A 1 101 ? -12.408 -10.044 -12.408 1.00 98.69 101 ASN A N 1
ATOM 827 C CA . ASN A 1 101 ? -12.448 -11.499 -12.570 1.00 98.69 101 ASN A CA 1
ATOM 828 C C . ASN A 1 101 ? -11.976 -12.261 -11.317 1.00 98.69 101 ASN A C 1
ATOM 830 O O . ASN A 1 101 ? -12.168 -13.471 -11.243 1.00 98.69 101 ASN A O 1
ATOM 834 N N . TYR A 1 102 ? -11.369 -11.577 -10.338 1.00 98.44 102 TYR A N 1
ATOM 835 C CA . TYR A 1 102 ? -10.712 -12.193 -9.175 1.00 98.44 102 TYR A CA 1
ATOM 836 C C . TYR A 1 102 ? -11.389 -11.852 -7.843 1.00 98.44 102 TYR A C 1
ATOM 838 O O . TYR A 1 102 ? -10.766 -11.915 -6.783 1.00 98.44 102 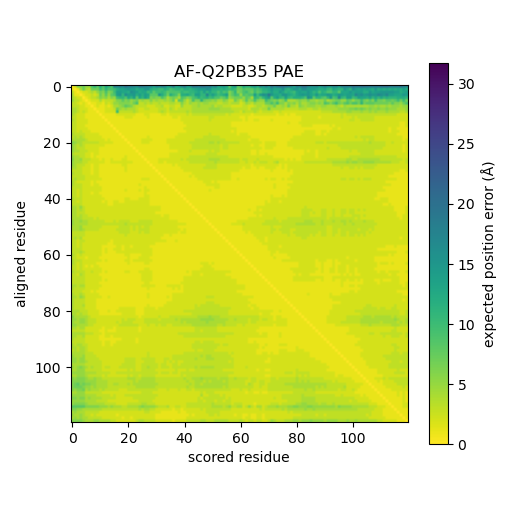TYR A O 1
ATOM 846 N N . LYS A 1 103 ? -12.673 -11.483 -7.873 1.00 98.62 103 LYS A N 1
ATOM 847 C CA . LYS A 1 103 ? -13.448 -11.273 -6.646 1.00 98.62 103 LYS A CA 1
ATOM 848 C C . LYS A 1 103 ? -13.512 -12.575 -5.847 1.00 98.62 103 LYS A C 1
ATOM 850 O O . LYS A 1 103 ? -13.975 -13.591 -6.357 1.00 98.62 103 LYS A O 1
ATOM 855 N N . VAL A 1 104 ? -13.109 -12.520 -4.582 1.00 98.19 104 VAL A N 1
ATOM 856 C CA . VAL A 1 104 ? -13.388 -13.586 -3.612 1.00 98.19 104 VAL A CA 1
ATOM 857 C C . VAL A 1 104 ? -14.890 -13.569 -3.315 1.00 98.19 104 VAL A C 1
ATOM 859 O O . VAL A 1 104 ? -15.444 -12.514 -3.005 1.00 98.19 104 VAL A O 1
ATOM 862 N N . THR A 1 105 ? -15.565 -14.711 -3.463 1.00 98.44 105 THR A N 1
ATOM 863 C CA . THR A 1 105 ? -17.035 -14.828 -3.340 1.00 98.44 105 THR A CA 1
ATOM 864 C C . THR A 1 105 ? -17.487 -15.644 -2.129 1.00 98.44 105 THR A C 1
ATOM 866 O O . THR A 1 105 ? -18.637 -16.077 -2.069 1.00 98.44 105 THR A O 1
ATOM 869 N N . ASP A 1 106 ? -16.589 -15.874 -1.178 1.00 98.56 106 ASP A N 1
ATOM 870 C CA . ASP A 1 106 ? -16.865 -16.518 0.104 1.00 98.56 106 ASP A CA 1
ATOM 871 C C . ASP A 1 106 ? -16.556 -15.565 1.277 1.00 98.56 106 ASP A C 1
ATOM 873 O O . ASP A 1 106 ? -16.237 -14.390 1.087 1.00 98.56 106 ASP A O 1
ATOM 877 N N . GLY A 1 107 ? -16.730 -16.051 2.509 1.00 98.38 107 GLY A N 1
ATOM 878 C CA . GLY A 1 107 ? -16.473 -15.293 3.739 1.00 98.38 107 GLY A CA 1
ATOM 879 C C . GLY A 1 107 ? -15.119 -15.602 4.385 1.00 98.38 107 GLY A C 1
ATOM 880 O O . GLY A 1 107 ? -14.925 -15.306 5.568 1.00 98.38 107 GLY A O 1
ATOM 881 N N . ASN A 1 108 ? -14.201 -16.252 3.669 1.00 98.50 108 ASN A N 1
ATOM 882 C CA . ASN A 1 108 ? -12.993 -16.844 4.236 1.00 98.50 108 ASN A CA 1
ATOM 883 C C . ASN A 1 108 ? -11.805 -15.870 4.213 1.00 98.50 108 ASN A C 1
ATOM 885 O O . ASN A 1 108 ? -10.790 -16.106 3.564 1.00 98.50 108 ASN A O 1
ATOM 889 N N . GLY A 1 109 ? -11.908 -14.779 4.977 1.00 98.25 109 GLY A N 1
ATOM 890 C CA . GLY A 1 109 ? -10.763 -13.907 5.250 1.00 98.25 109 GLY A CA 1
ATOM 891 C C . GLY A 1 109 ? -9.676 -14.602 6.082 1.00 98.25 109 GLY A C 1
ATOM 892 O O . GLY A 1 109 ? -9.951 -15.541 6.833 1.00 98.25 109 GLY A O 1
ATOM 893 N N . TYR A 1 110 ? -8.437 -14.111 6.002 1.00 98.50 110 TYR A N 1
ATOM 894 C CA . TYR A 1 110 ? -7.351 -14.575 6.871 1.00 98.50 110 TYR A CA 1
ATOM 895 C C . TYR A 1 110 ? -7.454 -13.952 8.272 1.00 98.50 110 TYR A C 1
ATOM 897 O O . TYR A 1 110 ? -6.706 -13.051 8.651 1.00 98.50 110 TYR A O 1
ATOM 905 N N . TRP A 1 111 ? -8.420 -14.434 9.054 1.00 98.19 111 TRP A N 1
ATOM 906 C CA . TRP A 1 111 ? -8.605 -14.037 10.449 1.00 98.19 111 TRP A CA 1
ATOM 907 C C . TRP A 1 111 ? -7.410 -14.475 11.293 1.00 98.19 111 TRP A C 1
ATOM 909 O O . TRP A 1 111 ? -6.996 -15.630 11.222 1.00 98.19 111 TRP A O 1
ATOM 919 N N . ASN A 1 112 ? -6.858 -13.555 12.093 1.00 97.75 112 ASN A N 1
ATOM 920 C CA . ASN A 1 112 ? -5.682 -13.817 12.931 1.00 97.75 112 ASN A CA 1
ATOM 921 C C . ASN A 1 112 ? -4.510 -14.429 12.138 1.00 97.75 112 ASN A C 1
ATOM 923 O O . ASN A 1 112 ? -3.816 -15.313 12.635 1.00 97.75 112 ASN A O 1
ATOM 927 N N . TRP A 1 113 ? -4.309 -13.970 10.895 1.00 98.12 113 TRP A N 1
ATOM 928 C CA . TRP A 1 113 ? -3.262 -14.485 10.006 1.00 98.12 113 TRP A CA 1
ATOM 929 C C . TRP A 1 113 ? -1.862 -14.414 10.625 1.00 98.12 113 TRP A C 1
ATOM 931 O O . TRP A 1 113 ? -1.035 -15.306 10.425 1.00 98.12 113 TRP A O 1
ATOM 941 N N . LYS A 1 114 ? -1.619 -13.332 11.368 1.00 98.06 114 LYS A N 1
ATOM 942 C CA . LYS A 1 114 ? -0.374 -12.996 12.059 1.00 98.06 114 LYS A CA 1
ATOM 943 C C . LYS A 1 114 ? -0.672 -12.601 13.506 1.00 98.06 114 LYS A C 1
ATOM 945 O O . LYS A 1 114 ? -1.777 -12.822 14.008 1.00 98.06 114 LYS A O 1
ATOM 950 N N . GLY A 1 115 ? 0.334 -12.052 14.184 1.00 97.69 115 GLY A N 1
ATOM 951 C CA . GLY A 1 115 ? 0.200 -11.505 15.527 1.00 97.69 115 GLY A CA 1
ATOM 952 C C . GLY A 1 115 ? -0.716 -10.278 15.589 1.00 97.69 115 GLY A C 1
ATOM 953 O O . GLY A 1 115 ? -1.420 -9.922 14.648 1.00 97.69 115 GLY A O 1
ATOM 954 N N . THR A 1 116 ? -0.717 -9.608 16.739 1.00 97.81 116 THR A N 1
ATOM 955 C CA . THR A 1 116 ? -1.459 -8.350 16.927 1.00 97.81 116 THR A CA 1
ATOM 956 C C . THR A 1 116 ? -0.671 -7.117 16.488 1.00 97.81 116 THR A C 1
ATOM 958 O O . THR A 1 116 ? -1.211 -6.008 16.488 1.00 97.81 116 THR A O 1
ATOM 961 N N . ASN A 1 117 ? 0.607 -7.287 16.148 1.00 98.12 117 ASN A N 1
ATOM 962 C CA . ASN A 1 117 ? 1.452 -6.221 15.650 1.00 98.12 117 ASN A CA 1
ATOM 963 C C . ASN A 1 117 ? 1.224 -6.057 14.137 1.00 98.12 117 ASN A C 1
ATOM 965 O O . ASN A 1 117 ? 1.436 -7.016 13.404 1.00 98.12 117 ASN A O 1
ATOM 969 N N . PRO A 1 118 ? 0.831 -4.868 13.645 1.00 97.69 118 PRO A N 1
ATOM 970 C CA . PRO A 1 118 ? 0.580 -4.649 12.217 1.00 97.69 118 PRO A CA 1
ATOM 971 C C . PRO A 1 118 ? 1.829 -4.752 11.320 1.00 97.69 118 PRO A C 1
ATOM 973 O O . PRO A 1 118 ? 1.701 -4.606 10.111 1.00 97.69 118 PRO A O 1
ATOM 976 N N . GLU A 1 119 ? 3.025 -4.944 11.885 1.00 97.94 119 GLU A N 1
ATOM 977 C CA . GLU A 1 119 ? 4.258 -5.184 11.120 1.00 97.94 119 GLU A CA 1
ATOM 978 C C . GLU A 1 119 ? 4.544 -6.674 10.843 1.00 97.94 119 GLU A C 1
ATOM 980 O O . GLU A 1 119 ? 5.484 -6.964 10.100 1.00 97.94 119 GLU A O 1
ATOM 985 N N . ASP A 1 120 ? 3.787 -7.597 11.450 1.00 95.44 120 ASP A N 1
ATOM 986 C CA . ASP A 1 120 ? 3.952 -9.055 11.302 1.00 95.44 120 ASP A CA 1
ATOM 987 C C . ASP A 1 120 ? 3.194 -9.609 10.079 1.00 95.44 120 ASP A C 1
ATOM 989 O O . ASP A 1 120 ? 3.677 -10.602 9.476 1.00 95.44 120 ASP A O 1
#

InterPro domains:
  IPR001531 Zinc-dependent phospholipase C [PR00479] (15-28)
  IPR001531 Zinc-dependent phospholipase C [PR00479] (38-60)
  IPR001531 Zinc-dependent phospholipase C [PR00479] (61-85)
  IPR001531 Zinc-dependent phospholipase C [PR00479] (88-105)
  IPR001531 Zinc-dependent phospholipase C [PS00384] (64-77)
  IPR001531 Zinc-dependent phospholipase C [PS51346] (1-120)
  IPR001531 Zinc-dependent phospholipase C [SM00770] (1-120)
  IPR001531 Zinc-dependent phospholipase C [cd11009] (1-120)
  IPR008947 Phospholipase C/P1 nuclease domain superfamily [G3DSA:1.10.575.10] (1-120)
  IPR008947 Phospholipase C/P1 nuclease domain superfamily [SSF48537] (1-114)
  IPR029002 Phospholipase C/D [PF00882] (6-105)

pLDDT: mean 97.02, std 5.89, range [61.22, 98.88]

Radius of gyration: 15.61 Å; Cα contacts (8 Å, |Δi|>4): 143; chains: 1; bounding box: 36×32×39 Å